Protein AF-A0A7K0ZNA2-F1 (afdb_monomer_lite)

Secondary structure (DSSP, 8-state):
-PPPP-TTTS-HHHHHHHH-GGGG-SS-HHHHHHHHHHHHGGG--GGG--TTS-EEEEE--STTTS--SGGG-TTHHHHHHTT-EEEEEP-PPTTT--

Sequence (98 aa):
MNTPFNWQSASDADVDYEYSPSRHALKPLDEYLAEYHELSKQHDAVALRQSHRPLLIYIHGGYWQRLSAADSLFNARDAITEGISLHAVEYTLAPFAT

Structure (mmCIF, N/CA/C/O backbone):
data_AF-A0A7K0ZNA2-F1
#
_entry.id   AF-A0A7K0ZNA2-F1
#
loop_
_atom_site.group_PDB
_atom_site.id
_atom_site.type_symbol
_atom_site.label_atom_id
_atom_site.label_alt_id
_atom_site.label_comp_id
_atom_site.label_asym_id
_atom_site.label_entity_id
_atom_site.label_seq_id
_atom_site.pdbx_PDB_ins_code
_atom_site.Cartn_x
_atom_site.Cartn_y
_atom_site.Cartn_z
_atom_site.occupancy
_atom_site.B_iso_or_equiv
_atom_site.auth_seq_id
_atom_site.auth_comp_id
_atom_site.auth_asym_id
_atom_site.auth_atom_id
_atom_site.pdbx_PDB_model_num
ATOM 1 N N . MET A 1 1 ? 18.234 3.677 -36.162 1.00 53.56 1 MET A N 1
ATOM 2 C CA . MET A 1 1 ? 18.607 4.115 -34.800 1.00 53.56 1 MET A CA 1
ATOM 3 C C . MET A 1 1 ? 17.353 4.705 -34.188 1.00 53.56 1 MET A C 1
ATOM 5 O O . MET A 1 1 ? 16.805 5.606 -34.808 1.00 53.56 1 MET A O 1
ATOM 9 N N . ASN A 1 2 ? 16.852 4.169 -33.072 1.00 70.31 2 ASN A N 1
ATOM 10 C CA . ASN A 1 2 ? 15.730 4.803 -32.376 1.00 70.31 2 ASN A CA 1
ATOM 11 C C . ASN A 1 2 ? 16.241 6.080 -31.714 1.00 70.31 2 ASN A C 1
ATOM 13 O O . ASN A 1 2 ? 17.201 6.034 -30.946 1.00 70.31 2 ASN A O 1
ATOM 17 N N . THR A 1 3 ? 15.622 7.209 -32.035 1.00 79.88 3 THR A N 1
ATOM 18 C CA . THR A 1 3 ? 15.831 8.453 -31.299 1.00 79.88 3 THR A CA 1
ATOM 19 C C . THR A 1 3 ? 15.325 8.237 -29.868 1.00 79.88 3 THR A C 1
ATOM 21 O O . THR A 1 3 ? 14.187 7.791 -29.714 1.00 79.88 3 THR A O 1
ATOM 24 N N . PRO A 1 4 ? 16.135 8.487 -28.824 1.00 85.38 4 PRO A N 1
ATOM 25 C CA . PRO A 1 4 ? 15.680 8.350 -27.444 1.00 85.38 4 PRO A CA 1
ATOM 26 C C . PRO A 1 4 ? 14.540 9.333 -27.154 1.00 85.38 4 PRO A 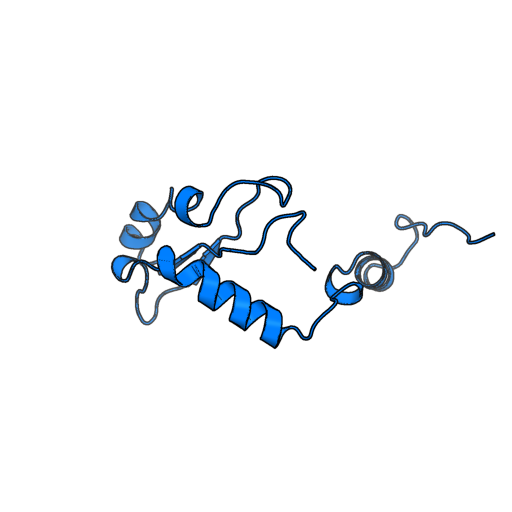C 1
ATOM 28 O O . PRO A 1 4 ? 14.557 10.467 -27.639 1.00 85.38 4 PRO A O 1
ATOM 31 N N . PHE A 1 5 ? 13.553 8.896 -26.369 1.00 90.12 5 PHE A N 1
ATOM 32 C CA . PHE A 1 5 ? 12.438 9.742 -25.951 1.00 90.12 5 PHE A CA 1
ATOM 33 C C . PHE A 1 5 ? 12.955 10.928 -25.123 1.00 90.12 5 PHE A C 1
ATOM 35 O O . PHE A 1 5 ? 13.608 10.741 -24.095 1.00 90.12 5 PHE A O 1
ATOM 42 N N . ASN A 1 6 ? 12.681 12.153 -25.580 1.00 94.12 6 ASN A N 1
ATOM 43 C CA . ASN A 1 6 ? 13.042 13.370 -24.859 1.00 94.12 6 ASN A CA 1
ATOM 44 C C . ASN A 1 6 ? 11.850 13.875 -24.039 1.00 94.12 6 ASN A C 1
ATOM 46 O O . ASN A 1 6 ? 11.066 14.705 -24.507 1.00 94.12 6 ASN A O 1
ATOM 50 N N . TRP A 1 7 ? 11.749 13.392 -22.802 1.00 92.50 7 TRP A N 1
ATOM 51 C CA . TRP A 1 7 ? 10.654 13.723 -21.887 1.00 92.50 7 TRP A CA 1
ATOM 52 C C . TRP A 1 7 ? 10.552 15.221 -21.568 1.00 92.50 7 TRP A C 1
ATOM 54 O O . TRP A 1 7 ? 9.464 15.712 -21.308 1.00 92.50 7 TRP A O 1
ATOM 64 N N . GLN A 1 8 ? 11.660 15.968 -21.644 1.00 94.44 8 GLN A N 1
ATOM 65 C CA . GLN A 1 8 ? 11.692 17.406 -21.338 1.00 94.44 8 GLN A CA 1
ATOM 66 C C . GLN A 1 8 ? 10.946 18.254 -22.376 1.00 94.44 8 GLN A C 1
ATOM 68 O O . GLN A 1 8 ? 10.584 19.394 -22.096 1.00 94.44 8 GLN A O 1
ATOM 73 N N . SER A 1 9 ? 10.760 17.718 -23.585 1.00 95.56 9 SER A N 1
ATOM 74 C CA . SER A 1 9 ? 10.062 18.382 -24.694 1.00 95.56 9 SER A CA 1
ATOM 75 C C . SER A 1 9 ? 8.744 17.708 -25.078 1.00 95.56 9 SER A C 1
ATOM 77 O O . SER A 1 9 ? 8.074 18.172 -25.999 1.00 95.56 9 SER A O 1
ATOM 79 N N . ALA A 1 10 ? 8.412 16.587 -24.439 1.00 93.31 10 ALA A N 1
ATOM 80 C CA . ALA A 1 10 ? 7.208 15.821 -24.722 1.00 93.31 10 ALA A CA 1
ATOM 81 C C . ALA A 1 10 ? 5.988 16.438 -24.022 1.00 93.31 10 ALA A C 1
ATOM 83 O O . ALA A 1 10 ? 6.131 17.199 -23.064 1.00 93.31 10 ALA A O 1
ATOM 84 N N . SER A 1 11 ? 4.785 16.121 -24.505 1.00 95.19 11 SER A N 1
ATOM 85 C CA . SER A 1 11 ? 3.563 16.489 -23.785 1.00 95.19 11 SER A CA 1
ATOM 86 C C . SER A 1 11 ? 3.395 15.627 -22.530 1.00 95.19 11 SER A C 1
ATOM 88 O O . SER A 1 11 ? 3.883 14.499 -22.490 1.00 95.19 11 SER A O 1
ATOM 90 N N . ASP A 1 12 ? 2.648 16.111 -21.534 1.00 90.31 12 ASP A N 1
ATOM 91 C CA . ASP A 1 12 ? 2.343 15.327 -20.327 1.00 90.31 12 ASP A CA 1
ATOM 92 C C . ASP A 1 12 ? 1.686 13.977 -20.664 1.00 90.31 12 ASP A C 1
ATOM 94 O O . ASP A 1 12 ? 1.977 12.973 -20.024 1.00 90.31 12 ASP A O 1
ATOM 98 N N . ALA A 1 13 ? 0.849 13.933 -21.709 1.00 87.81 13 ALA A N 1
ATOM 99 C CA . ALA A 1 13 ? 0.210 12.705 -22.176 1.00 87.81 13 ALA A CA 1
ATOM 100 C C . ALA A 1 13 ? 1.211 11.717 -22.799 1.00 87.81 13 ALA A C 1
ATOM 102 O O . ALA A 1 13 ? 1.093 10.512 -22.592 1.00 87.81 13 ALA A O 1
ATOM 103 N N . ASP A 1 14 ? 2.209 12.210 -23.535 1.00 89.50 14 ASP A N 1
ATOM 104 C CA . ASP A 1 14 ? 3.258 11.362 -24.110 1.00 89.50 14 ASP A CA 1
ATOM 105 C C . ASP A 1 14 ? 4.219 10.856 -23.030 1.00 89.50 14 ASP A C 1
ATOM 107 O O . ASP A 1 14 ? 4.672 9.716 -23.093 1.00 89.50 14 ASP A O 1
ATOM 111 N N . VAL A 1 15 ? 4.523 11.693 -22.030 1.00 87.38 15 VAL A N 1
ATOM 112 C CA . VAL A 1 15 ? 5.322 11.304 -20.859 1.00 87.38 15 VAL A CA 1
ATOM 113 C C . VAL A 1 15 ? 4.590 10.232 -20.060 1.00 87.38 15 VAL A C 1
ATOM 115 O O . VAL A 1 15 ? 5.200 9.216 -19.729 1.00 87.38 15 VAL A O 1
ATOM 118 N N . ASP A 1 16 ? 3.295 10.425 -19.794 1.00 83.56 16 ASP A N 1
ATOM 119 C CA . ASP A 1 16 ? 2.471 9.425 -19.118 1.00 83.56 16 ASP A CA 1
ATOM 120 C C . ASP A 1 16 ? 2.424 8.133 -19.930 1.00 83.56 16 ASP A C 1
ATOM 122 O O . ASP A 1 16 ? 2.728 7.080 -19.394 1.00 83.56 16 ASP A O 1
ATOM 126 N N . TYR A 1 17 ? 2.168 8.191 -21.239 1.00 84.00 17 TYR A N 1
ATOM 127 C CA . TYR A 1 17 ? 2.146 6.999 -22.089 1.00 84.00 17 TYR A CA 1
ATOM 128 C C . TYR A 1 17 ? 3.495 6.261 -22.157 1.00 84.00 17 TYR A C 1
ATOM 130 O O . TYR A 1 17 ? 3.526 5.025 -22.154 1.00 84.00 17 TYR A O 1
ATOM 138 N N . GLU A 1 18 ? 4.615 6.982 -22.238 1.00 85.56 18 GLU A N 1
ATOM 139 C CA . GLU A 1 18 ? 5.944 6.371 -22.337 1.00 85.56 18 GLU A CA 1
ATOM 140 C C . GLU A 1 18 ? 6.402 5.762 -21.011 1.00 85.56 18 GLU A C 1
ATOM 142 O O . GLU A 1 18 ? 6.952 4.662 -21.004 1.00 85.56 18 GLU A O 1
ATOM 147 N N . TYR A 1 19 ? 6.143 6.438 -19.891 1.00 82.31 19 TYR A N 1
ATOM 148 C CA . TYR A 1 19 ? 6.540 5.965 -18.565 1.00 82.31 19 TYR A CA 1
ATOM 149 C C . TYR A 1 19 ? 5.421 5.262 -17.802 1.00 82.31 19 TYR A C 1
ATOM 151 O O . TYR A 1 19 ? 5.630 4.903 -16.642 1.00 82.31 19 TYR A O 1
ATOM 159 N N . SER A 1 20 ? 4.259 5.032 -18.427 1.00 81.25 20 SER A N 1
ATOM 160 C CA . SER A 1 20 ? 3.141 4.366 -17.770 1.00 81.25 20 SER A CA 1
ATOM 161 C C . SER A 1 20 ? 3.569 2.953 -17.388 1.00 81.25 20 SER A C 1
ATOM 163 O O . SER A 1 20 ? 3.775 2.114 -18.274 1.00 81.25 20 SER A O 1
ATOM 165 N N . PRO A 1 21 ? 3.620 2.615 -16.089 1.00 69.88 21 PRO A N 1
ATOM 166 C CA . PRO A 1 21 ? 3.899 1.247 -15.667 1.00 69.88 21 PRO A CA 1
ATOM 167 C C . PRO A 1 21 ? 2.866 0.267 -16.242 1.00 69.88 21 PRO A C 1
ATOM 169 O O . PRO A 1 21 ? 3.177 -0.889 -16.516 1.00 69.88 21 PRO A O 1
ATOM 172 N N . SER A 1 22 ? 1.644 0.755 -16.494 1.00 69.44 22 SER A N 1
ATOM 173 C CA . SER A 1 22 ? 0.538 -0.033 -17.042 1.00 69.44 22 SER A CA 1
ATOM 174 C C . SER A 1 22 ? 0.755 -0.473 -18.494 1.00 69.44 22 SER A C 1
ATOM 176 O O . SER A 1 22 ? 0.260 -1.527 -18.885 1.00 69.44 22 SER A O 1
ATOM 178 N N . ARG A 1 23 ? 1.563 0.255 -19.280 1.00 72.88 23 ARG A N 1
ATOM 179 C CA . ARG A 1 23 ? 1.938 -0.149 -20.647 1.00 72.88 23 ARG A CA 1
ATOM 180 C C . ARG A 1 23 ? 2.787 -1.423 -20.664 1.00 72.88 23 ARG A C 1
ATOM 182 O O . ARG A 1 23 ? 2.835 -2.119 -21.675 1.00 72.88 23 ARG A O 1
ATOM 189 N N . HIS A 1 24 ? 3.435 -1.727 -19.542 1.00 75.00 24 HIS A N 1
ATOM 190 C CA . HIS A 1 24 ? 4.249 -2.921 -19.338 1.00 75.00 24 HIS A CA 1
ATOM 191 C C . HIS A 1 24 ? 3.546 -3.983 -18.485 1.00 75.00 24 HIS A C 1
ATOM 193 O O . HIS A 1 24 ? 4.182 -4.964 -18.102 1.00 75.00 24 HIS A O 1
ATOM 199 N N . ALA A 1 25 ? 2.254 -3.806 -18.183 1.00 82.38 25 ALA A N 1
ATOM 200 C CA . ALA A 1 25 ? 1.482 -4.813 -17.474 1.00 82.38 25 ALA A CA 1
ATOM 201 C C . ALA A 1 25 ? 1.461 -6.117 -18.284 1.00 82.38 25 ALA A C 1
ATOM 203 O O . ALA A 1 25 ? 1.117 -6.132 -19.466 1.00 82.38 25 ALA A O 1
ATOM 204 N N . LEU A 1 26 ? 1.844 -7.216 -17.637 1.00 85.56 26 LEU A N 1
ATOM 205 C CA . LEU A 1 26 ? 1.919 -8.538 -18.266 1.00 85.56 26 LEU A CA 1
ATOM 206 C C . LEU A 1 26 ? 0.588 -9.293 -18.168 1.00 85.56 26 LEU A C 1
ATOM 208 O O . LEU A 1 26 ? 0.381 -10.280 -18.871 1.00 85.56 26 LEU A O 1
ATOM 212 N N . LYS A 1 27 ? -0.307 -8.820 -17.295 1.00 88.38 27 LYS A N 1
ATOM 213 C CA . LYS A 1 27 ? -1.608 -9.413 -16.985 1.00 88.38 27 LYS A CA 1
ATOM 214 C C . LYS A 1 27 ? -2.682 -8.320 -16.890 1.00 88.38 27 LYS A C 1
ATOM 216 O O . LYS A 1 27 ? -2.344 -7.149 -16.684 1.00 88.38 27 LYS A O 1
ATOM 221 N N . PRO A 1 28 ? -3.967 -8.672 -17.031 1.00 90.50 28 PRO A N 1
ATOM 222 C CA . PRO A 1 28 ? -5.083 -7.791 -16.705 1.00 90.50 28 PRO A CA 1
ATOM 223 C C . PRO A 1 28 ? -5.010 -7.221 -15.276 1.00 90.50 28 PRO A C 1
ATOM 225 O O . PRO A 1 28 ? -4.488 -7.851 -14.357 1.00 90.50 28 PRO A O 1
ATOM 228 N N . LEU A 1 29 ? -5.544 -6.012 -15.075 1.00 87.69 29 LEU A N 1
ATOM 229 C CA . LEU A 1 29 ? -5.499 -5.316 -13.780 1.00 87.69 29 LEU A CA 1
ATOM 230 C C . LEU A 1 29 ? -6.214 -6.087 -12.658 1.00 87.69 29 LEU A C 1
ATOM 232 O O . LEU A 1 29 ? -5.757 -6.085 -11.518 1.00 87.69 29 LEU A O 1
ATOM 236 N N . ASP A 1 30 ? -7.335 -6.731 -12.965 1.00 93.69 30 ASP A N 1
ATOM 237 C CA . ASP A 1 30 ? -8.122 -7.516 -12.014 1.00 93.69 30 ASP A CA 1
ATOM 238 C C . ASP A 1 30 ? -7.361 -8.735 -11.479 1.00 93.69 30 ASP A C 1
ATOM 240 O O . ASP A 1 30 ? -7.489 -9.050 -10.295 1.00 93.69 30 ASP A O 1
ATOM 244 N N . GLU A 1 31 ? -6.508 -9.359 -12.295 1.00 93.62 31 GLU A N 1
ATOM 245 C CA . GLU A 1 31 ? -5.623 -10.437 -11.839 1.00 93.62 31 GLU A CA 1
ATOM 246 C C . GLU A 1 31 ? -4.604 -9.935 -10.806 1.00 93.62 31 GLU A C 1
ATOM 248 O O . GLU A 1 31 ? -4.433 -10.566 -9.760 1.00 93.62 31 GLU A O 1
ATOM 253 N N . TYR A 1 32 ? -3.988 -8.768 -11.034 1.00 91.38 32 TYR A N 1
ATOM 254 C CA . TYR A 1 32 ? -3.085 -8.157 -10.050 1.00 91.38 32 TYR A CA 1
ATOM 255 C C . TYR A 1 32 ? -3.808 -7.814 -8.745 1.00 91.38 32 TYR A C 1
ATOM 257 O O . TYR A 1 32 ? -3.306 -8.107 -7.662 1.00 91.38 32 TYR A O 1
ATOM 265 N N . LEU A 1 33 ? -5.006 -7.228 -8.829 1.00 93.25 33 LEU A N 1
ATOM 266 C CA . LEU A 1 33 ? -5.789 -6.882 -7.640 1.00 93.25 33 LEU A CA 1
ATOM 267 C C . LEU A 1 33 ? -6.187 -8.123 -6.828 1.00 93.25 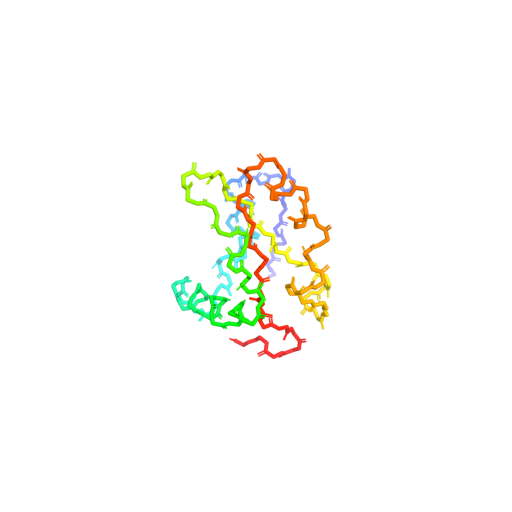33 LEU A C 1
ATOM 269 O O . LEU A 1 33 ? -6.165 -8.074 -5.597 1.00 93.25 33 LEU A O 1
ATOM 273 N N . ALA A 1 34 ? -6.524 -9.231 -7.496 1.00 95.62 34 ALA A N 1
ATOM 274 C CA . ALA A 1 34 ? -6.821 -10.497 -6.833 1.00 95.62 34 ALA A CA 1
ATOM 275 C C . ALA A 1 34 ? -5.583 -11.079 -6.130 1.00 95.62 34 ALA A C 1
ATOM 277 O O . ALA A 1 34 ? -5.684 -11.510 -4.981 1.00 95.62 34 ALA A O 1
ATOM 278 N N . GLU A 1 35 ? -4.418 -11.045 -6.784 1.00 94.69 35 GLU A N 1
ATOM 279 C CA . GLU A 1 35 ? -3.147 -11.482 -6.196 1.00 94.69 35 GLU A CA 1
ATOM 280 C C . GLU A 1 35 ? -2.792 -10.655 -4.952 1.00 94.69 35 GLU A C 1
ATOM 282 O O . GLU A 1 35 ? -2.553 -11.220 -3.883 1.00 94.69 35 GLU A O 1
ATOM 287 N N . TYR A 1 36 ? -2.825 -9.323 -5.058 1.00 95.38 36 TYR A N 1
ATOM 288 C CA . TYR A 1 36 ? -2.537 -8.425 -3.937 1.00 95.38 36 TYR A CA 1
ATOM 289 C C . TYR A 1 36 ? -3.496 -8.649 -2.774 1.00 95.38 36 TYR A C 1
ATOM 291 O O . TYR A 1 36 ? -3.064 -8.694 -1.621 1.00 95.38 36 TYR A O 1
ATOM 299 N N . HIS A 1 37 ? -4.789 -8.831 -3.058 1.00 94.44 37 HIS A N 1
ATOM 300 C CA . HIS A 1 37 ? -5.762 -9.157 -2.024 1.00 94.44 37 HIS A CA 1
ATOM 301 C C . HIS A 1 37 ? -5.383 -10.449 -1.295 1.00 94.44 37 HIS A C 1
ATOM 303 O O . HIS A 1 37 ? -5.383 -10.470 -0.063 1.00 94.44 37 HIS A O 1
ATOM 309 N N . GLU A 1 38 ? -5.028 -11.501 -2.035 1.00 96.44 38 GLU A N 1
ATOM 310 C CA . GLU A 1 38 ? -4.714 -12.800 -1.444 1.00 96.44 38 GLU A CA 1
ATOM 311 C C . GLU A 1 38 ? -3.446 -12.771 -0.595 1.00 96.44 38 GLU A C 1
ATOM 313 O O . GLU A 1 38 ? -3.456 -13.256 0.539 1.00 96.44 38 GLU A O 1
ATOM 318 N N . LEU A 1 39 ? -2.381 -12.147 -1.103 1.00 96.44 39 LEU A N 1
ATOM 319 C CA . LEU A 1 39 ? -1.122 -11.989 -0.374 1.00 96.44 39 LEU A CA 1
ATOM 320 C C . LEU A 1 39 ? -1.311 -11.145 0.895 1.00 96.44 39 LEU A C 1
ATOM 322 O O . LEU A 1 39 ? -0.770 -11.470 1.952 1.00 96.44 39 LEU A O 1
ATOM 326 N N . SER A 1 40 ? -2.149 -10.108 0.825 1.00 96.31 40 SER A N 1
ATOM 327 C CA . SER A 1 40 ? -2.376 -9.185 1.945 1.00 96.31 40 SER A CA 1
ATOM 328 C C . SER A 1 40 ? -3.215 -9.783 3.077 1.00 96.31 40 SER A C 1
ATOM 330 O O . SER A 1 40 ? -3.226 -9.228 4.177 1.00 96.31 40 SER A O 1
ATOM 332 N N . LYS A 1 41 ? -3.908 -10.915 2.871 1.00 94.19 41 LYS A N 1
ATOM 333 C CA . LYS A 1 41 ? -4.796 -11.515 3.891 1.00 94.19 41 LYS A CA 1
ATOM 334 C C . LYS A 1 41 ? -4.104 -11.789 5.222 1.00 94.19 41 LYS A C 1
ATOM 336 O O . LYS A 1 41 ? -4.739 -11.674 6.267 1.00 94.19 41 LYS A O 1
ATOM 341 N N . GLN A 1 42 ? -2.818 -12.138 5.200 1.00 90.81 42 GLN A N 1
ATOM 342 C CA . GLN A 1 42 ? -2.048 -12.408 6.420 1.00 90.81 42 GLN A CA 1
ATOM 343 C C . GLN A 1 42 ? -1.821 -11.148 7.273 1.00 90.81 42 GLN A C 1
ATOM 345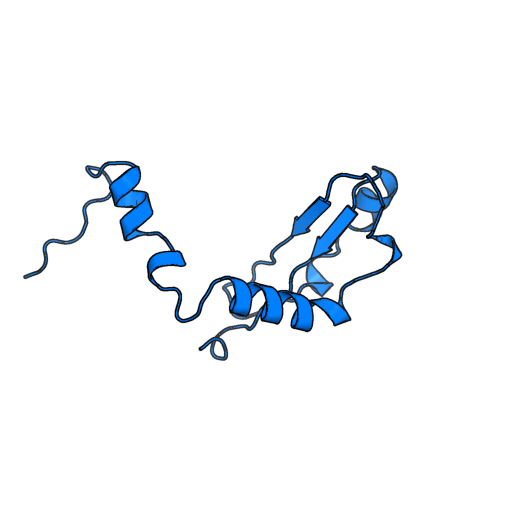 O O . GLN A 1 42 ? -1.503 -11.252 8.458 1.00 90.81 42 GLN A O 1
ATOM 350 N N . HIS A 1 43 ? -2.013 -9.968 6.682 1.00 89.50 43 HIS A N 1
ATOM 351 C CA . HIS A 1 43 ? -1.756 -8.661 7.281 1.00 89.50 43 HIS A CA 1
ATOM 352 C C . HIS A 1 43 ? -3.040 -7.830 7.464 1.00 89.50 43 HIS A C 1
ATOM 354 O O . HIS A 1 43 ? -2.993 -6.745 8.045 1.00 89.50 43 HIS A O 1
ATOM 360 N N . ASP A 1 44 ? -4.198 -8.341 7.022 1.00 85.19 44 ASP A N 1
ATOM 361 C CA . ASP A 1 44 ? -5.500 -7.678 7.155 1.00 85.19 44 ASP A CA 1
ATOM 362 C C . ASP A 1 44 ? -6.061 -7.815 8.582 1.00 85.19 44 ASP A C 1
ATOM 364 O O . ASP A 1 44 ? -6.751 -8.777 8.940 1.00 85.19 44 ASP A O 1
ATOM 368 N N . ALA A 1 45 ? -5.760 -6.831 9.430 1.00 85.31 45 ALA A N 1
ATOM 369 C CA . ALA A 1 45 ? -6.278 -6.779 10.789 1.00 85.31 45 ALA A CA 1
ATOM 370 C C . ALA A 1 45 ? -7.703 -6.201 10.827 1.00 85.31 45 ALA A C 1
ATOM 372 O O . ALA A 1 45 ? -7.933 -5.041 10.491 1.00 85.31 45 ALA A O 1
ATOM 373 N N . VAL A 1 46 ? -8.657 -6.971 11.368 1.00 88.00 46 VAL A N 1
ATOM 374 C CA . VAL A 1 46 ? -10.071 -6.559 11.529 1.00 88.00 46 VAL A CA 1
ATOM 375 C C . VAL A 1 46 ? -10.209 -5.188 12.203 1.00 88.00 46 VAL A C 1
ATOM 377 O O . VAL A 1 46 ? -11.056 -4.400 11.798 1.00 88.00 46 VAL A O 1
ATOM 380 N N . ALA A 1 47 ? -9.365 -4.889 13.196 1.00 89.94 47 AL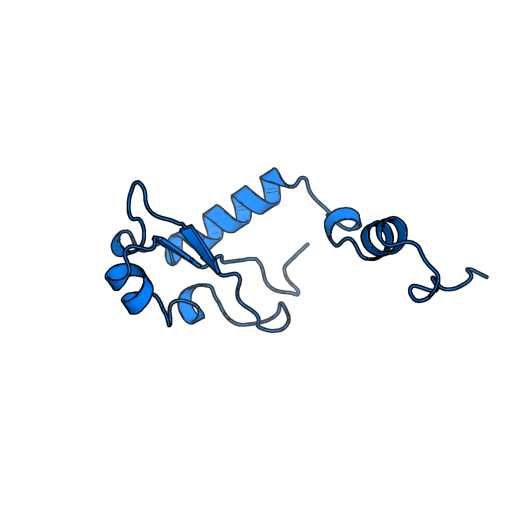A A N 1
ATOM 381 C CA . ALA A 1 47 ? -9.390 -3.625 13.936 1.00 89.94 47 ALA A CA 1
ATOM 382 C C . ALA A 1 47 ? -9.143 -2.381 13.058 1.00 89.94 47 ALA A C 1
ATOM 384 O O . ALA A 1 47 ? -9.544 -1.283 13.439 1.00 89.94 47 ALA A O 1
ATOM 385 N N . LEU A 1 48 ? -8.514 -2.551 11.891 1.00 93.81 48 LEU A N 1
ATOM 386 C CA . LEU A 1 48 ? -8.237 -1.479 10.934 1.00 93.81 48 LEU A CA 1
ATOM 387 C C . LEU A 1 48 ? -9.347 -1.292 9.896 1.00 93.81 48 LEU A C 1
ATOM 389 O O . LEU A 1 48 ? -9.276 -0.364 9.097 1.00 93.81 48 LEU A O 1
ATOM 393 N N . ARG A 1 49 ? -10.390 -2.131 9.906 1.00 92.94 49 ARG A N 1
ATOM 394 C CA . ARG A 1 49 ? -11.536 -2.024 8.993 1.00 92.94 49 ARG A CA 1
ATOM 395 C C . ARG A 1 49 ? -12.692 -1.321 9.691 1.00 92.94 49 ARG A C 1
ATOM 397 O O . ARG A 1 49 ? -13.518 -1.946 10.356 1.00 92.94 49 ARG A O 1
ATOM 404 N N . GLN A 1 50 ? -12.753 -0.006 9.530 1.00 91.19 50 GLN A N 1
ATOM 405 C CA . GLN A 1 50 ? -13.782 0.836 10.123 1.00 91.19 50 GLN A CA 1
ATOM 406 C C . GLN A 1 50 ? -14.837 1.223 9.078 1.00 91.19 50 GLN A C 1
ATOM 408 O O . GLN A 1 50 ? -14.573 1.929 8.105 1.00 91.19 50 GLN A O 1
ATOM 413 N N . SER A 1 51 ? -16.068 0.759 9.281 1.00 92.56 51 SER A N 1
ATOM 414 C CA . SER A 1 51 ? -17.176 1.020 8.358 1.00 92.56 51 SER A CA 1
ATOM 415 C C . SER A 1 51 ? -17.492 2.520 8.253 1.00 92.56 51 SER A C 1
ATOM 417 O O . SER A 1 51 ? -17.530 3.223 9.265 1.00 92.56 51 SER A O 1
ATOM 419 N N . HIS A 1 52 ? -17.765 3.001 7.035 1.00 95.69 52 HIS A N 1
ATOM 420 C CA . HIS A 1 52 ? -18.076 4.410 6.733 1.00 95.69 52 HIS A CA 1
ATOM 421 C C . HIS A 1 52 ? -16.962 5.405 7.111 1.00 95.69 52 HIS A C 1
ATOM 423 O O . HIS A 1 52 ? -17.240 6.559 7.441 1.00 95.69 52 HIS A O 1
ATOM 429 N N . ARG A 1 53 ? -15.702 4.962 7.080 1.00 96.50 53 ARG A N 1
ATOM 430 C CA . ARG A 1 53 ? -14.519 5.799 7.313 1.00 96.50 53 ARG A CA 1
ATOM 431 C C . ARG A 1 53 ? -13.643 5.884 6.062 1.00 96.50 53 ARG A C 1
ATOM 433 O O . ARG A 1 53 ? -13.707 4.973 5.235 1.00 96.50 53 ARG A O 1
ATOM 440 N N . PRO A 1 54 ? -12.821 6.940 5.913 1.00 97.31 54 PRO A N 1
ATOM 441 C CA . PRO A 1 54 ? -11.806 6.991 4.865 1.00 97.31 54 PRO A CA 1
ATOM 442 C C . PRO A 1 54 ? -10.883 5.772 4.935 1.00 97.31 54 PRO A C 1
ATOM 444 O O . PRO A 1 54 ? -10.603 5.275 6.025 1.00 97.31 54 PRO A O 1
ATOM 447 N N . LEU A 1 55 ? -10.401 5.312 3.781 1.00 95.88 55 LEU A N 1
ATOM 448 C CA . LEU A 1 55 ? -9.438 4.220 3.681 1.00 95.88 55 LEU A CA 1
ATOM 449 C C . LEU A 1 55 ? -8.074 4.768 3.261 1.00 95.88 55 LEU A C 1
ATOM 451 O O . LEU A 1 55 ? -7.937 5.335 2.178 1.00 95.88 55 LEU A O 1
ATOM 455 N N . LEU A 1 56 ? -7.069 4.549 4.101 1.00 95.88 56 LEU A N 1
ATOM 456 C CA . LEU A 1 56 ? -5.666 4.706 3.753 1.00 95.88 56 LEU A CA 1
ATOM 457 C C . LEU A 1 56 ? -5.129 3.369 3.235 1.00 95.88 56 LEU A C 1
ATOM 459 O O . LEU A 1 56 ? -5.021 2.400 3.987 1.00 95.88 56 LEU A O 1
ATOM 463 N N . ILE A 1 57 ? -4.776 3.334 1.952 1.00 95.25 57 ILE A N 1
ATOM 464 C CA . ILE A 1 57 ? -4.052 2.217 1.343 1.00 95.25 57 ILE A CA 1
ATOM 465 C C . ILE A 1 57 ? -2.566 2.556 1.374 1.00 95.25 57 ILE A C 1
ATOM 467 O O . ILE A 1 57 ? -2.160 3.592 0.846 1.00 95.25 57 ILE A O 1
ATOM 471 N N . TYR A 1 58 ? -1.762 1.691 1.984 1.00 95.81 58 TYR A N 1
ATOM 472 C CA . TYR A 1 58 ? -0.313 1.845 2.006 1.00 95.81 58 TYR A CA 1
ATOM 473 C C . TYR A 1 58 ? 0.351 0.748 1.175 1.00 95.81 58 TYR A C 1
ATOM 475 O O . TYR A 1 58 ? 0.136 -0.438 1.418 1.00 95.81 58 TYR A O 1
ATOM 483 N N . ILE A 1 59 ? 1.176 1.152 0.211 1.00 96.19 59 ILE A N 1
ATOM 484 C CA . ILE A 1 59 ? 1.974 0.253 -0.626 1.00 96.19 59 ILE A CA 1
ATOM 485 C C . ILE A 1 59 ? 3.426 0.425 -0.198 1.00 96.19 59 ILE A C 1
ATOM 487 O O . ILE A 1 59 ? 3.974 1.527 -0.273 1.00 96.19 59 ILE A O 1
ATOM 491 N N . HIS A 1 60 ? 4.036 -0.649 0.296 1.00 96.69 60 HIS A N 1
ATOM 492 C CA . HIS A 1 60 ? 5.369 -0.567 0.876 1.00 96.69 60 HIS A CA 1
ATOM 493 C C . HIS A 1 60 ? 6.457 -0.344 -0.174 1.00 96.69 60 HIS A C 1
ATOM 495 O O . HIS A 1 60 ? 6.297 -0.665 -1.349 1.00 96.69 60 HIS A O 1
ATOM 501 N N . GLY A 1 61 ? 7.584 0.218 0.268 1.00 96.38 61 GLY A N 1
ATOM 502 C CA . GLY A 1 61 ? 8.784 0.374 -0.552 1.00 96.38 61 GLY A CA 1
ATOM 503 C C . GLY A 1 61 ? 9.639 -0.896 -0.570 1.00 96.38 61 GLY A C 1
ATOM 504 O O . GLY A 1 61 ? 9.130 -2.008 -0.551 1.00 96.38 61 GLY A O 1
ATOM 505 N N . GLY A 1 62 ? 10.964 -0.723 -0.556 1.00 96.81 62 GLY A N 1
ATOM 506 C CA . GLY A 1 62 ? 11.910 -1.846 -0.489 1.00 96.81 62 GLY A CA 1
ATOM 507 C C . GLY A 1 62 ? 12.526 -2.236 -1.832 1.00 96.81 62 GLY A C 1
ATOM 508 O O . GLY A 1 62 ? 12.963 -3.375 -1.998 1.00 96.81 62 GLY A O 1
ATOM 509 N N . TYR A 1 63 ? 12.587 -1.293 -2.782 1.00 96.12 63 TYR A N 1
ATOM 510 C CA . TYR A 1 63 ? 13.186 -1.494 -4.111 1.00 96.12 63 TYR A CA 1
ATOM 511 C C . TYR A 1 63 ? 12.632 -2.729 -4.843 1.00 96.12 63 TYR A C 1
ATOM 513 O O . TYR A 1 63 ? 13.371 -3.417 -5.550 1.00 96.12 63 TYR A O 1
ATOM 521 N N . TRP A 1 64 ? 11.342 -3.022 -4.633 1.00 95.19 64 TRP A N 1
ATOM 522 C CA . TRP A 1 64 ? 10.635 -4.194 -5.164 1.00 95.19 64 TRP A CA 1
ATOM 523 C C . TRP A 1 64 ? 11.262 -5.545 -4.793 1.00 95.19 64 TRP A C 1
ATOM 525 O O . TRP A 1 64 ? 10.994 -6.540 -5.453 1.00 95.19 64 TRP A O 1
ATOM 535 N N . GLN A 1 65 ? 12.116 -5.600 -3.769 1.00 96.62 65 GLN A N 1
ATOM 536 C CA . GLN A 1 65 ? 12.912 -6.790 -3.437 1.00 96.62 65 GLN A CA 1
ATOM 537 C C . GLN A 1 65 ? 12.792 -7.220 -1.976 1.00 96.62 65 GLN A C 1
ATOM 539 O O . GLN A 1 65 ? 13.204 -8.328 -1.636 1.00 96.62 65 GLN A O 1
ATOM 544 N N . ARG A 1 66 ? 12.314 -6.342 -1.087 1.00 96.50 66 ARG A N 1
ATOM 545 C CA . ARG A 1 66 ? 12.254 -6.571 0.364 1.00 96.50 66 ARG A CA 1
ATOM 546 C C . ARG A 1 66 ? 11.103 -5.789 0.995 1.00 96.50 66 ARG A C 1
ATOM 548 O O . ARG A 1 66 ? 10.509 -4.943 0.335 1.00 96.50 66 ARG A O 1
ATOM 555 N N . LEU A 1 67 ? 10.933 -6.001 2.304 1.00 97.19 67 LEU A N 1
ATOM 556 C CA . LEU A 1 67 ? 9.826 -5.529 3.141 1.00 97.19 67 LEU A CA 1
ATOM 557 C C . LEU A 1 67 ? 8.533 -6.298 2.868 1.00 97.19 67 LEU A C 1
ATOM 559 O O . LEU A 1 67 ? 8.505 -7.193 2.027 1.00 97.19 67 LEU A O 1
ATOM 563 N N . SER A 1 68 ? 7.519 -5.974 3.657 1.00 96.50 68 SER A N 1
ATOM 564 C CA . SER A 1 68 ? 6.197 -6.582 3.626 1.00 96.50 68 SER A CA 1
ATOM 565 C C . SER A 1 68 ? 5.124 -5.567 4.017 1.00 96.50 68 SER A C 1
ATOM 567 O O . SER A 1 68 ? 5.407 -4.487 4.566 1.00 96.50 68 SER A O 1
ATOM 569 N N . ALA A 1 69 ? 3.863 -5.944 3.828 1.00 96.62 69 ALA A N 1
ATOM 570 C CA . ALA A 1 69 ? 2.730 -5.209 4.377 1.00 96.62 69 ALA A CA 1
ATOM 571 C C . ALA A 1 69 ? 2.788 -5.122 5.914 1.00 96.62 69 ALA A C 1
ATOM 573 O O . ALA A 1 69 ? 2.399 -4.101 6.483 1.00 96.62 69 ALA A O 1
ATOM 574 N N . ALA A 1 70 ? 3.339 -6.131 6.602 1.00 95.06 70 ALA A N 1
ATOM 575 C CA . ALA A 1 70 ? 3.500 -6.104 8.059 1.00 95.06 70 ALA A CA 1
ATOM 576 C C . ALA A 1 70 ? 4.434 -4.979 8.537 1.00 95.06 70 ALA A C 1
ATOM 578 O O . ALA A 1 70 ? 4.121 -4.297 9.516 1.00 95.06 70 ALA A O 1
ATOM 579 N N . ASP A 1 71 ? 5.534 -4.733 7.816 1.00 95.62 71 ASP A N 1
ATOM 580 C CA . ASP A 1 71 ? 6.492 -3.653 8.119 1.00 95.62 71 ASP A CA 1
ATOM 581 C C . ASP A 1 71 ? 5.870 -2.253 7.969 1.00 95.62 71 ASP A C 1
ATOM 583 O O . ASP A 1 71 ? 6.428 -1.246 8.409 1.00 95.62 71 ASP A O 1
ATOM 587 N N . SER A 1 72 ? 4.691 -2.192 7.354 1.00 94.69 72 SER A N 1
ATOM 588 C CA . SER A 1 72 ? 4.012 -0.966 6.954 1.00 94.69 72 SER A CA 1
ATOM 589 C C . SER A 1 72 ? 2.838 -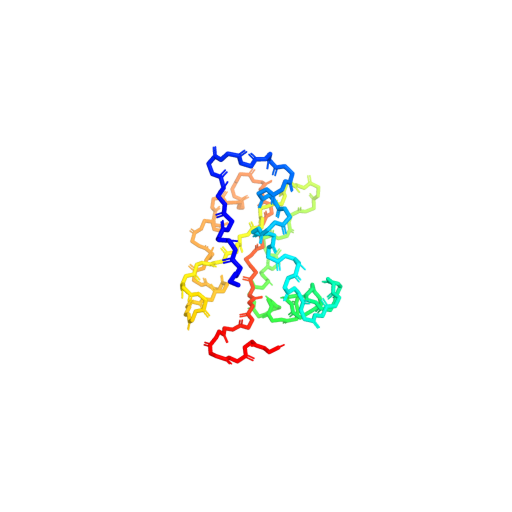0.580 7.851 1.00 94.69 72 SER A C 1
ATOM 591 O O . SER A 1 72 ? 2.143 0.394 7.580 1.00 94.69 72 SER A O 1
ATOM 593 N N . LEU A 1 73 ? 2.626 -1.305 8.952 1.00 94.50 73 LEU A N 1
ATOM 594 C CA . LEU A 1 73 ? 1.559 -1.036 9.923 1.00 94.50 73 LEU A CA 1
ATOM 595 C C . LEU A 1 73 ? 1.973 -0.042 11.025 1.00 94.50 73 LEU A C 1
ATOM 597 O O . LEU A 1 73 ? 1.328 0.039 12.071 1.00 94.50 73 LEU A O 1
ATOM 601 N N . PHE A 1 74 ? 3.046 0.727 10.824 1.00 93.00 74 PHE A N 1
ATOM 602 C CA . PHE A 1 74 ? 3.612 1.624 11.841 1.00 93.00 74 PHE A CA 1
ATOM 603 C C . PHE A 1 74 ? 2.636 2.715 12.321 1.00 93.00 74 PHE A C 1
ATOM 605 O O . PHE A 1 74 ? 2.704 3.126 13.476 1.00 93.00 74 PHE A O 1
ATOM 612 N N . ASN A 1 75 ? 1.703 3.153 11.471 1.00 92.81 75 ASN A N 1
ATOM 613 C CA . ASN A 1 75 ? 0.680 4.162 11.773 1.00 92.81 75 ASN A CA 1
ATOM 614 C C . ASN A 1 75 ? -0.701 3.560 12.104 1.00 92.81 75 ASN A C 1
ATOM 616 O O . ASN A 1 75 ? -1.685 4.291 12.206 1.00 92.81 75 ASN A O 1
ATOM 620 N N . ALA A 1 76 ? -0.802 2.239 12.292 1.00 94.75 76 ALA A N 1
ATOM 621 C CA . ALA A 1 76 ? -2.068 1.550 12.553 1.00 94.75 76 ALA A CA 1
ATOM 622 C C . ALA A 1 76 ? -2.813 2.095 13.789 1.00 94.75 76 ALA A C 1
ATOM 624 O O . ALA A 1 76 ? -4.035 2.227 13.776 1.00 94.75 76 ALA A O 1
ATOM 625 N N . ARG A 1 77 ? -2.082 2.440 14.858 1.00 95.12 77 ARG A N 1
ATOM 626 C CA . ARG A 1 77 ? -2.672 3.010 16.083 1.00 95.12 77 ARG A CA 1
ATOM 627 C C . ARG A 1 77 ? -3.284 4.388 15.854 1.00 95.12 77 ARG A C 1
ATOM 629 O O . ARG A 1 77 ? -4.385 4.651 16.338 1.00 95.12 77 ARG A O 1
ATOM 636 N N . ASP A 1 78 ? -2.588 5.234 15.108 1.00 95.62 78 ASP A N 1
ATOM 637 C CA . ASP A 1 78 ? -3.055 6.584 14.804 1.00 95.62 78 ASP A CA 1
ATOM 638 C C . ASP A 1 78 ? -4.266 6.516 13.873 1.00 95.62 78 ASP A C 1
ATOM 640 O O . ASP A 1 78 ? -5.274 7.161 14.138 1.00 95.62 78 ASP A O 1
ATOM 644 N N . ALA A 1 79 ? -4.233 5.637 12.864 1.00 95.62 79 ALA A N 1
ATOM 645 C CA . ALA A 1 79 ? -5.374 5.402 11.981 1.00 95.62 79 ALA A CA 1
ATOM 646 C C . ALA A 1 79 ? -6.636 5.008 12.769 1.00 95.62 79 ALA A C 1
ATOM 648 O O . ALA A 1 79 ? -7.698 5.594 12.570 1.00 95.62 79 ALA A O 1
ATOM 649 N N . ILE A 1 80 ? -6.512 4.086 13.733 1.00 94.75 80 ILE A N 1
ATOM 650 C CA . ILE A 1 80 ? -7.641 3.698 14.591 1.00 94.75 80 ILE A CA 1
ATOM 651 C C . ILE A 1 80 ? -8.178 4.898 15.378 1.00 94.75 80 ILE A C 1
ATOM 653 O O . ILE A 1 80 ? -9.395 5.085 15.436 1.00 94.75 80 ILE A O 1
ATOM 657 N N . THR A 1 81 ? -7.278 5.685 15.972 1.00 95.50 81 THR A N 1
ATOM 658 C CA . THR A 1 81 ? -7.612 6.834 16.830 1.00 95.50 81 THR A CA 1
ATOM 659 C C . THR A 1 81 ? -8.320 7.940 16.050 1.00 95.50 81 THR A C 1
ATOM 661 O O . THR A 1 81 ? -9.316 8.482 16.522 1.00 95.50 81 THR A O 1
ATOM 664 N N . GLU A 1 82 ? -7.863 8.211 14.829 1.00 96.06 82 GLU A N 1
ATOM 665 C CA . GLU A 1 82 ? -8.408 9.253 13.951 1.00 96.06 82 GLU A CA 1
ATOM 666 C C . GLU A 1 82 ? -9.648 8.804 13.166 1.00 96.06 82 GLU A C 1
ATOM 668 O O . GLU A 1 82 ? -10.212 9.558 12.370 1.00 96.06 82 GLU A O 1
ATOM 673 N N . GLY A 1 83 ? -10.110 7.570 13.375 1.00 95.88 83 GLY A N 1
ATOM 674 C CA . GLY A 1 83 ? -11.271 7.058 12.665 1.00 95.88 83 GLY A CA 1
ATOM 675 C C . GLY A 1 83 ? -10.993 6.823 11.176 1.00 95.88 83 GLY A C 1
ATOM 676 O O . GLY A 1 83 ? -11.839 7.143 10.339 1.00 95.88 83 GLY A O 1
ATOM 677 N N . ILE A 1 84 ? -9.798 6.338 10.836 1.00 96.50 84 ILE A N 1
ATOM 678 C CA . ILE A 1 84 ? -9.343 6.040 9.476 1.00 96.50 84 ILE A CA 1
ATOM 679 C C . ILE A 1 84 ? -9.147 4.528 9.359 1.00 96.50 84 ILE A C 1
ATOM 681 O O . ILE A 1 84 ? -8.449 3.905 10.161 1.00 96.50 84 ILE A O 1
ATOM 685 N N . SER A 1 85 ? -9.744 3.925 8.333 1.00 97.19 85 SER A N 1
ATOM 686 C CA . SER A 1 85 ? -9.421 2.545 7.976 1.00 97.19 85 SER A CA 1
ATOM 687 C C . SER A 1 85 ? -8.038 2.480 7.348 1.00 97.19 85 SER A C 1
ATOM 689 O O . SER A 1 85 ? -7.679 3.359 6.565 1.00 97.19 85 SER A O 1
ATOM 691 N N . LEU A 1 86 ? -7.285 1.420 7.622 1.00 96.25 86 LEU A N 1
ATOM 692 C CA . LEU A 1 86 ? -5.957 1.227 7.045 1.00 96.25 86 LEU A CA 1
ATOM 693 C C . LEU A 1 86 ? -5.823 -0.166 6.441 1.00 96.25 86 LEU A C 1
ATOM 695 O O . LEU A 1 86 ? -6.177 -1.159 7.073 1.00 96.25 86 LEU A O 1
ATOM 699 N N . HIS A 1 87 ? -5.264 -0.232 5.237 1.00 96.12 87 HIS A N 1
ATOM 700 C CA . HIS A 1 87 ? -4.883 -1.484 4.598 1.00 96.12 87 HIS A CA 1
ATOM 701 C C . HIS A 1 87 ? -3.477 -1.357 4.008 1.00 96.12 87 HIS A C 1
ATOM 703 O O . HIS A 1 87 ? -3.245 -0.550 3.106 1.00 96.12 87 HIS A O 1
ATOM 709 N N . ALA A 1 88 ? -2.536 -2.138 4.537 1.00 96.62 88 ALA A N 1
ATOM 710 C CA . ALA A 1 88 ? -1.223 -2.304 3.931 1.00 96.62 88 ALA A CA 1
ATOM 711 C C . ALA A 1 88 ? -1.301 -3.423 2.885 1.00 96.62 88 ALA A C 1
ATOM 713 O O . ALA A 1 88 ? -1.818 -4.500 3.179 1.00 96.62 88 ALA A O 1
ATOM 714 N N . VAL A 1 89 ? -0.808 -3.148 1.680 1.00 96.50 89 VAL A N 1
ATOM 715 C CA . VAL A 1 89 ? -0.867 -4.067 0.540 1.00 96.50 89 VAL A CA 1
ATOM 716 C C . VAL A 1 89 ? 0.447 -4.824 0.420 1.00 96.50 89 VAL A C 1
ATOM 718 O O . VAL A 1 89 ? 1.513 -4.210 0.384 1.00 96.50 89 VAL A O 1
ATOM 721 N N . GLU A 1 90 ? 0.343 -6.144 0.337 1.00 97.44 90 GLU A N 1
ATOM 722 C CA . GLU A 1 90 ? 1.426 -7.070 0.021 1.00 97.44 90 GLU A CA 1
ATOM 723 C C . GLU A 1 90 ? 1.439 -7.377 -1.479 1.00 97.44 90 GLU A C 1
ATOM 725 O O . GLU A 1 90 ? 0.387 -7.424 -2.129 1.00 97.44 90 GLU A O 1
ATOM 730 N N . TYR A 1 91 ? 2.629 -7.601 -2.029 1.00 95.50 91 TYR A N 1
ATOM 731 C CA . TYR A 1 91 ? 2.801 -7.919 -3.443 1.00 95.50 91 TYR A CA 1
ATOM 732 C C . TYR A 1 91 ? 4.024 -8.807 -3.679 1.00 95.50 91 TYR A C 1
ATOM 734 O O . TYR A 1 91 ? 4.990 -8.806 -2.918 1.00 95.50 91 TYR A O 1
ATOM 742 N N . THR A 1 92 ? 4.007 -9.571 -4.772 1.00 94.94 92 THR A N 1
ATOM 743 C CA . THR A 1 92 ? 5.142 -10.427 -5.129 1.00 94.94 92 THR A CA 1
ATOM 744 C C . THR A 1 92 ? 6.401 -9.593 -5.384 1.00 94.94 92 THR A C 1
ATOM 746 O O . THR A 1 92 ? 6.403 -8.656 -6.182 1.00 94.94 92 THR A O 1
ATOM 749 N N . LEU A 1 93 ? 7.497 -9.955 -4.718 1.00 95.12 93 LEU A N 1
ATOM 750 C CA . LEU A 1 93 ? 8.79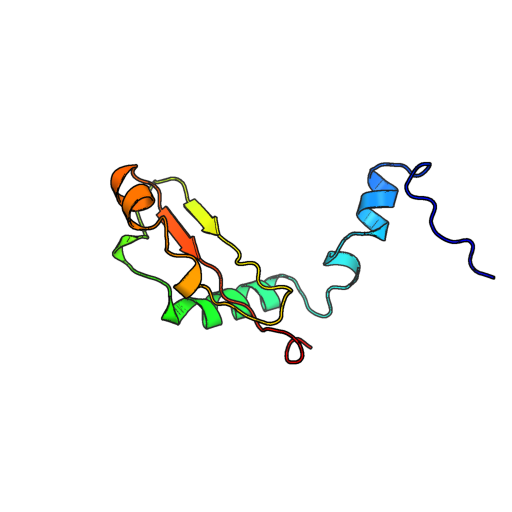0 -9.287 -4.843 1.00 95.12 93 LEU A CA 1
ATOM 751 C C . LEU A 1 93 ? 9.606 -9.846 -6.013 1.00 95.12 93 LEU A C 1
ATOM 753 O O . LEU A 1 93 ? 9.532 -11.029 -6.353 1.00 95.12 93 LEU A O 1
ATOM 757 N N . ALA A 1 94 ? 10.459 -9.013 -6.599 1.00 94.94 94 ALA A N 1
ATOM 758 C CA . ALA A 1 94 ? 11.500 -9.463 -7.508 1.00 94.94 94 ALA A CA 1
ATOM 759 C C . ALA A 1 94 ? 12.468 -10.435 -6.793 1.00 94.94 94 ALA A C 1
ATOM 761 O O . ALA A 1 94 ? 12.771 -10.250 -5.611 1.00 94.94 94 ALA A O 1
ATOM 762 N N . PRO A 1 95 ? 12.996 -11.450 -7.503 1.00 94.06 95 PRO A N 1
ATOM 763 C CA . PRO A 1 95 ? 12.810 -11.727 -8.932 1.00 94.06 95 PRO A CA 1
ATOM 764 C C . PRO A 1 95 ? 11.586 -12.611 -9.245 1.00 94.06 95 PRO A C 1
ATOM 766 O O . PRO A 1 95 ? 11.503 -13.155 -10.340 1.00 94.06 95 PRO A O 1
ATOM 769 N N . PHE A 1 96 ? 10.670 -12.812 -8.294 1.00 93.62 96 PHE A N 1
ATOM 770 C CA . PHE A 1 96 ? 9.572 -13.774 -8.427 1.00 93.62 96 PHE A CA 1
ATOM 771 C C . PHE A 1 96 ? 8.344 -13.219 -9.154 1.00 93.62 96 PHE A C 1
ATOM 773 O O . PHE A 1 96 ? 7.513 -13.999 -9.607 1.00 93.62 96 PHE A O 1
ATOM 780 N N . ALA A 1 97 ? 8.224 -11.895 -9.278 1.00 86.75 97 ALA A N 1
ATOM 781 C CA . ALA A 1 97 ? 7.180 -11.271 -10.081 1.00 86.75 97 ALA A CA 1
ATOM 782 C C . ALA A 1 97 ? 7.430 -11.547 -11.577 1.00 86.75 97 ALA A C 1
ATOM 784 O O . ALA A 1 97 ? 8.467 -11.148 -12.113 1.00 86.75 97 ALA A O 1
ATOM 785 N N . THR A 1 98 ? 6.485 -12.231 -12.232 1.00 71.19 98 THR A N 1
ATOM 786 C CA . THR A 1 98 ? 6.527 -12.635 -13.653 1.00 71.19 98 THR A CA 1
ATOM 787 C C . THR A 1 98 ? 5.266 -12.260 -14.403 1.00 71.19 98 THR A C 1
ATOM 789 O O . THR A 1 98 ? 4.166 -12.374 -13.798 1.00 71.19 98 THR A O 1
#

Foldseek 3Di:
DDDDDDPVPDDPVVVCVVPVVVVVDPDDPVVQVVQQVVQQPVVDDPLLDFPPAAEDEAEDDDPLADDALNNVCPCVVVCSVVRYRYGYTGDHGPPPDD

pLDDT: mean 91.2, std 7.65, range [53.56, 97.44]

Radius of gyration: 17.58 Å; chains: 1; bounding box: 37×32×52 Å